Protein AF-F3GL14-F1 (afdb_monomer)

Secondary structure (DSSP, 8-state):
-EEEE-------TTS--EEEEEEEETTEEEEEEEEB----SSSEEEEEEEBTTT-PEEEEEESSTTPPPEEEEE-TTSBEEEEE--STT---EEETTTTEEEEEETTEEEEEEE-TT--EEEEEEEETTEEEEEEBPSSPPEE-HHHHHHHHHHT-

Sequence (156 aa):
VLETQTVLDHTGGSGLPTETVSRNQNGKMTHTTSIVWEEDQQREILLSFRLAPSGKRIVLFRSGDASPVFYAAVDSKNQVGLLFPQADGEQLKYDAASHVLSFVRGDTAYRILGDAKGAPTAMQVVVRGKTTELKLLAEPAQGSLNKVADALKAAQ

Nearest PDB structures (foldseek):
  3rzy-assembly1_A  TM=4.190E-01  e=3.430E+00  Homo sapiens
  6xuw-assembly1_A  TM=5.160E-01  e=6.699E+00  Homo sapiens
  7ban-assembly1_A  TM=2.663E-01  e=3.802E+00  Homo sapiens
  7fyd-assembly1_A  TM=1.897E-01  e=3.611E+00  Homo sapiens
  6xvy-assembly1_B  TM=1.857E-01  e=6.043E+00  Homo sapiens

Foldseek 3Di:
DDWDFDADFDQPLQRWTKGWGWGDDPNDIDIDIFTFDDDDPQKDWAKWFAWPPQRWIWTWIARDQLGAIKIFTAHPVRTGPDIPDPDPPWHWDADLVQLWIWGDDPQWIKIFGADNVQFTAWIWIAGNNDIDIIGTDPDGMDHGSVSVVVSRVRND

pLDDT: mean 89.11, std 11.13, range [52.44, 98.5]

Structure (mmCIF, N/CA/C/O backbone):
data_AF-F3GL14-F1
#
_entry.id   AF-F3GL14-F1
#
loop_
_atom_site.group_PDB
_atom_site.id
_atom_site.type_symbol
_atom_site.la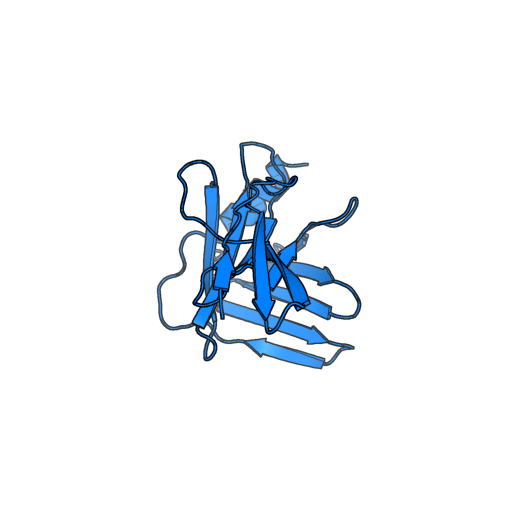bel_atom_id
_atom_site.label_alt_id
_atom_site.label_comp_id
_atom_site.label_asym_id
_atom_site.label_entity_id
_atom_site.label_seq_id
_atom_site.pdbx_PDB_ins_code
_atom_site.Cartn_x
_atom_site.Cartn_y
_atom_site.Cartn_z
_atom_site.occupancy
_atom_site.B_iso_or_equiv
_atom_site.auth_seq_id
_atom_site.auth_comp_id
_atom_site.auth_asym_id
_atom_site.auth_atom_id
_atom_site.pdbx_PDB_model_num
ATOM 1 N N . VAL A 1 1 ? -25.585 8.197 26.798 1.00 56.88 1 VAL A N 1
ATOM 2 C CA . VAL A 1 1 ? -24.396 7.468 26.298 1.00 56.88 1 VAL A CA 1
ATOM 3 C C . VAL A 1 1 ? -23.182 8.197 26.839 1.00 56.88 1 VAL A C 1
ATOM 5 O O . VAL A 1 1 ? -23.142 9.409 26.684 1.00 56.88 1 VAL A O 1
ATOM 8 N N . LEU A 1 2 ? -22.278 7.511 27.537 1.00 53.69 2 LEU A N 1
ATOM 9 C CA . LEU A 1 2 ? -21.006 8.086 27.979 1.00 53.69 2 LEU A CA 1
ATOM 10 C C . LEU A 1 2 ? -19.926 7.493 27.066 1.00 53.69 2 LEU A C 1
ATOM 12 O O . LEU A 1 2 ? -19.723 6.278 27.070 1.00 53.69 2 LEU A O 1
ATOM 16 N N . GLU A 1 3 ? -19.306 8.318 26.226 1.00 52.44 3 GLU A N 1
ATOM 17 C CA . GLU A 1 3 ? -18.162 7.902 25.410 1.00 52.44 3 GLU A CA 1
ATOM 18 C C . GLU A 1 3 ? -16.884 8.224 26.190 1.00 52.44 3 GLU A C 1
ATOM 20 O O . GLU A 1 3 ? -16.670 9.364 26.594 1.00 52.44 3 GLU A O 1
ATOM 25 N N . THR A 1 4 ? -16.057 7.215 26.453 1.00 56.03 4 THR A N 1
ATOM 26 C CA . THR A 1 4 ? -14.773 7.387 27.142 1.00 56.03 4 THR A CA 1
ATOM 27 C C . THR A 1 4 ? -13.676 6.924 26.199 1.00 56.03 4 THR A C 1
ATOM 29 O O . THR A 1 4 ? -13.431 5.730 26.061 1.00 56.03 4 THR A O 1
ATOM 32 N N . GLN A 1 5 ? -13.029 7.870 25.521 1.00 54.53 5 GLN A N 1
ATOM 33 C CA . GLN A 1 5 ? -11.883 7.575 24.667 1.00 54.53 5 GLN A CA 1
ATOM 34 C C . GLN A 1 5 ? -10.658 7.303 25.549 1.00 54.53 5 GLN A C 1
ATOM 36 O O . GLN A 1 5 ? -10.341 8.080 26.446 1.00 54.53 5 GLN A O 1
ATOM 41 N N . THR A 1 6 ? -9.972 6.188 25.316 1.00 57.72 6 THR A N 1
ATOM 42 C CA . THR A 1 6 ? -8.709 5.860 25.987 1.00 57.72 6 THR A CA 1
ATOM 43 C C . THR A 1 6 ? -7.701 5.492 24.914 1.00 57.72 6 THR A C 1
ATOM 45 O O . THR A 1 6 ? -7.702 4.367 24.439 1.00 57.72 6 THR A O 1
ATOM 48 N N . VAL A 1 7 ? -6.861 6.439 24.502 1.00 57.22 7 VAL A N 1
ATOM 49 C CA . VAL A 1 7 ? -5.808 6.175 23.513 1.00 57.22 7 VAL A CA 1
ATOM 50 C C . VAL A 1 7 ? -4.683 5.403 24.207 1.00 57.22 7 VAL A C 1
ATOM 52 O O . VAL A 1 7 ? -4.126 5.870 25.198 1.00 57.22 7 VAL A O 1
ATOM 55 N N . LEU A 1 8 ? -4.398 4.192 23.731 1.00 55.50 8 LEU A N 1
ATOM 56 C CA . LEU A 1 8 ? -3.280 3.363 24.180 1.00 55.50 8 LEU A CA 1
ATOM 57 C C . LEU A 1 8 ? -2.327 3.201 23.001 1.00 55.50 8 LEU A C 1
ATOM 59 O O . LEU A 1 8 ? -2.563 2.335 22.166 1.00 55.50 8 LEU A O 1
ATOM 63 N N . ASP A 1 9 ? -1.270 4.008 22.941 1.00 59.91 9 ASP A N 1
ATOM 64 C CA . ASP A 1 9 ? -0.285 3.919 21.864 1.00 59.91 9 ASP A CA 1
ATOM 65 C C . ASP A 1 9 ? 0.556 2.648 22.012 1.00 59.91 9 ASP A C 1
ATOM 67 O O . ASP A 1 9 ? 1.451 2.547 22.853 1.00 59.91 9 ASP A O 1
ATOM 71 N N . HIS A 1 10 ? 0.262 1.653 21.176 1.00 55.75 10 HIS A N 1
ATOM 72 C CA . HIS A 1 10 ? 1.172 0.543 20.922 1.00 55.75 10 HIS A CA 1
ATOM 73 C C . HIS A 1 10 ? 1.693 0.639 19.490 1.00 55.75 10 HIS A C 1
ATOM 75 O O . HIS A 1 10 ? 0.970 0.370 18.525 1.00 55.75 10 HIS A O 1
ATOM 81 N N . THR A 1 11 ? 2.955 1.033 19.355 1.00 61.81 11 THR A N 1
ATOM 82 C CA . THR A 1 11 ? 3.642 1.100 18.068 1.00 61.81 11 THR A CA 1
ATOM 83 C C . THR A 1 11 ? 4.216 -0.280 17.748 1.00 61.81 11 THR A C 1
ATOM 85 O O . THR A 1 11 ? 5.215 -0.697 18.330 1.00 61.81 11 THR A O 1
ATOM 88 N N . GLY A 1 12 ? 3.559 -1.028 16.857 1.00 64.69 12 GLY A N 1
ATOM 89 C CA . GLY A 1 12 ? 4.068 -2.318 16.372 1.00 64.69 12 GLY A CA 1
ATOM 90 C C . GLY A 1 12 ? 5.296 -2.161 15.460 1.00 64.69 12 GLY A C 1
ATOM 91 O O . GLY A 1 12 ? 5.745 -1.049 15.192 1.00 64.69 12 GLY A O 1
ATOM 92 N N . GLY A 1 13 ? 5.805 -3.265 14.897 1.00 74.06 13 GLY A N 1
ATOM 93 C CA . GLY A 1 13 ? 7.017 -3.266 14.051 1.00 74.06 13 GLY A CA 1
ATOM 94 C C . GLY A 1 13 ? 6.966 -2.384 12.791 1.00 74.06 13 GLY A C 1
ATOM 95 O O . GLY A 1 13 ? 8.003 -2.104 12.201 1.00 74.06 13 GLY A O 1
ATOM 96 N N . SER A 1 14 ? 5.779 -1.907 12.397 1.00 79.88 14 SER A N 1
ATOM 97 C CA . SER A 1 14 ? 5.608 -0.944 11.301 1.00 79.88 14 SER A CA 1
ATOM 98 C C . SER A 1 14 ? 5.833 0.509 11.704 1.00 79.88 14 SER A C 1
ATOM 100 O O . SER A 1 14 ? 5.865 1.365 10.832 1.00 79.88 14 SER A O 1
ATOM 102 N N . GLY A 1 15 ? 5.963 0.841 12.988 1.00 82.88 15 GLY A N 1
ATOM 103 C CA . GLY A 1 15 ? 6.044 2.240 13.410 1.00 82.88 15 GLY A CA 1
ATOM 104 C C . GLY A 1 15 ? 4.708 2.995 13.354 1.00 82.88 15 GLY A C 1
ATOM 105 O O . GLY A 1 15 ? 4.704 4.194 13.605 1.00 82.88 15 GLY A O 1
ATOM 106 N N . LEU A 1 16 ? 3.589 2.340 13.010 1.00 87.50 16 LEU A N 1
ATOM 107 C CA . LEU A 1 16 ? 2.261 2.960 13.022 1.00 87.50 16 LEU A CA 1
ATOM 108 C C . LEU A 1 16 ? 1.588 2.822 14.398 1.00 87.50 16 LEU A C 1
ATOM 110 O O . LEU A 1 16 ? 1.637 1.732 14.984 1.00 87.50 16 LEU A O 1
ATOM 114 N N . PRO A 1 17 ? 0.935 3.887 14.896 1.00 86.25 17 PRO A N 1
ATOM 115 C CA . PRO A 1 17 ? 0.197 3.844 16.149 1.00 86.25 17 PRO A CA 1
ATOM 116 C C . PRO A 1 17 ? -1.069 2.987 16.038 1.00 86.25 17 PRO A C 1
ATOM 118 O O . PRO A 1 17 ? -1.733 2.907 14.997 1.00 86.25 17 PRO A O 1
ATOM 121 N N . THR A 1 18 ? -1.404 2.345 17.153 1.00 85.19 18 THR A N 1
ATOM 122 C CA . THR A 1 18 ? -2.632 1.570 17.325 1.00 85.19 18 THR A CA 1
ATOM 123 C C . THR A 1 18 ? -3.535 2.302 18.307 1.00 85.19 18 THR A C 1
ATOM 125 O O . THR A 1 18 ? -3.144 2.506 19.445 1.00 85.19 18 THR A O 1
ATOM 128 N N . GLU A 1 19 ? -4.751 2.653 17.905 1.00 84.38 19 GLU A N 1
ATOM 129 C CA . GLU A 1 19 ? -5.748 3.285 18.769 1.00 84.38 19 GLU A CA 1
ATOM 130 C C . GLU A 1 19 ? -6.757 2.241 19.268 1.00 84.38 19 GLU A C 1
ATOM 132 O O . GLU A 1 19 ? -7.235 1.411 18.493 1.00 84.38 19 GLU A O 1
ATOM 137 N N . THR A 1 20 ? -7.127 2.283 20.555 1.00 83.31 20 THR A N 1
ATOM 138 C CA . THR A 1 20 ? -8.220 1.464 21.111 1.00 83.31 20 THR A CA 1
ATOM 139 C C . THR A 1 20 ? -9.330 2.346 21.670 1.00 83.31 20 THR A C 1
ATOM 141 O O . THR A 1 20 ? -9.212 2.923 22.740 1.00 83.31 20 THR A O 1
ATOM 144 N N . VAL A 1 21 ? -10.468 2.412 20.989 1.00 83.00 21 VAL A N 1
ATOM 145 C CA . VAL A 1 21 ? -11.625 3.188 21.443 1.00 83.00 21 VAL A CA 1
ATOM 146 C C . VAL A 1 21 ? -12.537 2.315 22.302 1.00 83.00 21 VAL A C 1
ATOM 148 O O . VAL A 1 21 ? -13.033 1.280 21.853 1.00 83.00 21 VAL A O 1
ATOM 151 N N . SER A 1 22 ? -12.789 2.755 23.534 1.00 79.56 22 SER A N 1
ATOM 152 C CA . SER A 1 22 ? -13.742 2.135 24.457 1.00 79.56 22 SER A CA 1
ATOM 153 C C . SER A 1 22 ? -15.070 2.896 24.419 1.00 79.56 22 SER A C 1
ATOM 155 O O . SER A 1 22 ? -15.119 4.112 24.572 1.00 79.56 22 SER A O 1
ATOM 157 N N . ARG A 1 23 ? -16.184 2.200 24.192 1.00 82.06 23 ARG A N 1
ATOM 158 C CA . ARG A 1 23 ? -17.518 2.812 24.149 1.00 82.06 23 ARG A CA 1
ATOM 159 C C . ARG A 1 23 ? -18.468 2.085 25.090 1.00 82.06 23 ARG A C 1
ATOM 161 O O . ARG A 1 23 ? -18.684 0.886 24.944 1.00 82.06 23 ARG A O 1
ATOM 168 N N . ASN A 1 24 ? -19.078 2.823 26.018 1.00 81.25 24 ASN A N 1
ATOM 169 C CA . ASN A 1 24 ? -20.112 2.299 26.904 1.00 81.25 24 ASN A CA 1
ATOM 170 C C . ASN A 1 24 ? -21.508 2.616 26.339 1.00 81.25 24 ASN A C 1
ATOM 172 O O . ASN A 1 24 ? -21.949 3.769 26.316 1.00 81.25 24 ASN A O 1
ATOM 176 N N . GLN A 1 25 ? -22.214 1.580 25.884 1.00 78.94 25 GLN A N 1
ATOM 177 C CA . GLN A 1 25 ? -23.607 1.661 25.451 1.00 78.94 25 GLN A CA 1
ATOM 178 C C . GLN A 1 25 ? -24.484 0.870 26.423 1.00 78.94 25 GLN A C 1
ATOM 180 O O . GLN A 1 25 ? -24.423 -0.356 26.475 1.00 78.94 25 GLN A O 1
ATOM 185 N N . ASN A 1 26 ? -25.319 1.578 27.190 1.00 81.31 26 ASN A N 1
ATOM 186 C CA . ASN A 1 26 ? -26.289 0.998 28.129 1.00 81.31 26 ASN A CA 1
ATOM 187 C C . ASN A 1 26 ? -25.673 0.022 29.154 1.00 81.31 26 ASN A C 1
ATOM 189 O O . ASN A 1 26 ? -26.261 -1.010 29.462 1.00 81.31 26 ASN A O 1
ATOM 193 N N . GLY A 1 27 ? -24.475 0.327 29.664 1.00 81.75 27 GLY A N 1
ATOM 194 C CA . GLY A 1 27 ? -23.765 -0.518 30.629 1.00 81.75 27 GLY A CA 1
ATOM 195 C C . GLY A 1 27 ? -22.917 -1.622 29.991 1.00 81.75 27 GLY A C 1
ATOM 196 O O . GLY A 1 27 ? -22.159 -2.282 30.699 1.00 81.75 27 GLY A O 1
ATOM 197 N N . LYS A 1 28 ? -22.983 -1.804 28.665 1.00 81.38 28 LYS A N 1
ATOM 198 C CA . LYS A 1 28 ? -22.098 -2.705 27.924 1.00 81.38 28 LYS A CA 1
ATOM 199 C C . LYS A 1 28 ? -20.911 -1.929 27.370 1.00 81.38 28 LYS A C 1
ATOM 201 O O . LYS A 1 28 ? -21.078 -1.009 26.570 1.00 81.38 28 LYS A O 1
ATOM 206 N N . MET A 1 29 ? -19.715 -2.341 27.771 1.00 84.62 29 MET A N 1
ATOM 207 C CA . MET A 1 29 ? -18.472 -1.805 27.234 1.00 84.62 29 MET A CA 1
ATOM 208 C C . MET A 1 29 ? -18.079 -2.550 25.950 1.00 84.62 29 MET A C 1
ATOM 210 O O . MET A 1 29 ? -18.066 -3.780 25.921 1.00 84.62 29 MET A O 1
ATOM 214 N N . THR A 1 30 ? -17.761 -1.815 24.887 1.00 84.50 30 THR A N 1
ATOM 215 C CA . THR A 1 30 ? -17.197 -2.344 23.637 1.00 84.50 30 THR A CA 1
ATOM 216 C C . THR A 1 30 ? -15.845 -1.703 23.361 1.00 84.50 30 THR A C 1
ATOM 218 O O . THR A 1 30 ? -15.746 -0.479 23.390 1.00 84.50 30 THR A O 1
ATOM 221 N N . HIS A 1 31 ? -14.833 -2.511 23.052 1.00 83.62 31 HIS A N 1
ATOM 222 C CA . HIS A 1 31 ? -13.512 -2.041 22.633 1.00 83.62 31 HIS A CA 1
ATOM 223 C C . HIS A 1 31 ? -13.368 -2.196 21.118 1.00 83.62 31 HIS A C 1
ATOM 225 O O . HIS A 1 31 ? -13.704 -3.247 20.573 1.00 83.62 31 HIS A O 1
ATOM 231 N N . THR A 1 32 ? -12.873 -1.165 20.440 1.00 83.94 32 THR A N 1
ATOM 232 C CA . THR A 1 32 ? -12.527 -1.208 19.014 1.00 83.94 32 THR A CA 1
ATOM 233 C C . THR A 1 32 ? -11.077 -0.793 18.851 1.00 83.94 32 THR A C 1
ATOM 235 O O . THR A 1 32 ? -10.735 0.337 19.176 1.00 83.94 32 THR A O 1
ATOM 238 N N . THR A 1 33 ? -10.242 -1.687 18.334 1.00 85.19 33 THR A N 1
ATOM 239 C CA . THR A 1 33 ? -8.826 -1.410 18.069 1.00 85.19 33 THR A CA 1
ATOM 240 C C . THR A 1 33 ? -8.616 -1.168 16.577 1.00 85.19 33 THR A C 1
ATOM 242 O O . THR A 1 33 ? -9.168 -1.894 15.751 1.00 85.19 33 THR A O 1
ATOM 245 N N . SER A 1 34 ? -7.867 -0.130 16.213 1.00 86.50 34 SER A N 1
ATOM 246 C CA . SER A 1 34 ? -7.580 0.259 14.826 1.00 86.50 34 SER A CA 1
ATOM 247 C C . SER A 1 34 ? -6.140 0.742 14.695 1.00 86.50 34 SER A C 1
ATOM 249 O O . SER A 1 34 ? -5.626 1.395 15.592 1.00 86.50 34 SER A O 1
ATOM 251 N N . ILE A 1 35 ? -5.493 0.452 13.567 1.00 90.19 35 ILE A N 1
ATOM 252 C CA . ILE A 1 35 ? -4.214 1.083 13.216 1.00 90.19 35 ILE A CA 1
ATOM 253 C C . ILE A 1 35 ? -4.541 2.398 12.515 1.00 90.19 35 ILE A C 1
ATOM 255 O O . ILE A 1 35 ? -5.403 2.419 11.630 1.00 90.19 35 ILE A O 1
ATOM 259 N N . VAL A 1 36 ? -3.868 3.481 12.892 1.00 90.81 36 VAL A N 1
ATOM 260 C CA . VAL A 1 36 ? -4.115 4.810 12.325 1.00 90.81 36 VAL A CA 1
ATOM 261 C C . VAL A 1 36 ? -2.877 5.340 11.612 1.00 90.81 36 VAL A C 1
ATOM 263 O O . VAL A 1 36 ? -1.739 5.041 11.969 1.00 90.81 36 VAL A O 1
ATOM 266 N N . TRP A 1 37 ? -3.110 6.084 10.536 1.00 91.44 37 TRP A N 1
ATOM 267 C CA . TRP A 1 37 ? -2.075 6.804 9.820 1.00 91.44 37 TRP A CA 1
ATOM 268 C C . TRP A 1 37 ? -1.989 8.223 10.359 1.00 91.44 37 TRP A C 1
ATOM 270 O O . TRP A 1 37 ? -2.869 9.046 10.106 1.00 91.44 37 TRP A O 1
ATOM 280 N N . GLU A 1 38 ? -0.890 8.531 11.024 1.00 86.44 38 GLU A N 1
ATOM 281 C CA . GLU A 1 38 ? -0.547 9.902 11.373 1.00 86.44 38 GLU A CA 1
ATOM 282 C C . GLU A 1 38 ? 0.549 10.396 10.433 1.00 86.44 38 GLU A C 1
ATOM 284 O O . GLU A 1 38 ? 1.442 9.643 10.042 1.00 86.44 38 GLU A O 1
ATOM 289 N N . GLU A 1 39 ? 0.470 11.653 10.012 1.00 79.69 39 GLU A N 1
ATOM 290 C CA . GLU A 1 39 ? 1.601 12.268 9.324 1.00 79.69 39 GLU A CA 1
ATOM 291 C C . GLU A 1 39 ? 2.659 12.584 10.381 1.00 79.69 39 GLU A C 1
ATOM 293 O O . GLU A 1 39 ? 2.421 13.398 11.272 1.00 79.69 39 GLU A O 1
ATOM 298 N N . ASP A 1 40 ? 3.822 11.947 10.289 1.00 79.75 40 ASP A N 1
ATOM 299 C CA . ASP A 1 40 ? 4.979 12.309 11.095 1.00 79.75 40 ASP A CA 1
ATOM 300 C C . ASP A 1 40 ? 6.238 12.406 10.236 1.00 79.75 40 ASP A C 1
ATOM 302 O O . ASP A 1 40 ? 6.261 12.032 9.065 1.00 79.75 40 ASP A O 1
ATOM 306 N N . GLN A 1 41 ? 7.289 12.973 10.822 1.00 73.31 41 GLN A N 1
ATOM 307 C CA . GLN A 1 41 ? 8.587 13.118 10.162 1.00 73.31 41 GLN A CA 1
ATOM 308 C C . GLN A 1 41 ? 9.476 11.879 10.331 1.00 73.31 41 GLN A C 1
ATOM 310 O O . GLN A 1 41 ? 10.605 11.874 9.849 1.00 73.31 41 GLN A O 1
ATOM 315 N N . GLN A 1 42 ? 9.004 10.854 11.043 1.00 79.62 42 GLN A N 1
ATOM 316 C CA . GLN A 1 42 ? 9.794 9.663 11.350 1.00 79.62 42 GLN A CA 1
ATOM 317 C C . GLN A 1 42 ? 9.706 8.634 10.223 1.00 79.62 42 GLN A C 1
ATOM 319 O O . GLN A 1 42 ? 10.674 7.921 9.961 1.00 79.62 42 GLN A O 1
ATOM 324 N N . ARG A 1 43 ? 8.559 8.562 9.536 1.00 89.75 43 ARG A N 1
ATOM 325 C CA . ARG A 1 43 ? 8.352 7.650 8.409 1.00 89.75 43 ARG A CA 1
ATOM 326 C C . ARG A 1 43 ? 8.774 8.281 7.093 1.00 89.75 43 ARG A C 1
ATOM 328 O O . ARG A 1 43 ? 8.304 9.347 6.698 1.00 89.75 43 ARG A O 1
ATOM 335 N N . GLU A 1 44 ? 9.590 7.556 6.339 1.00 93.44 44 GLU A N 1
ATOM 336 C CA . GLU A 1 44 ? 9.865 7.925 4.960 1.00 93.44 44 GLU A CA 1
ATOM 337 C C . GLU A 1 44 ? 8.781 7.366 4.040 1.00 93.44 44 GLU A C 1
ATOM 339 O O . GLU A 1 44 ? 8.647 6.151 3.875 1.00 93.44 44 GLU A O 1
ATOM 344 N N . ILE A 1 45 ? 8.054 8.260 3.370 1.00 95.31 45 ILE A N 1
ATOM 345 C CA . ILE A 1 45 ? 7.146 7.894 2.283 1.00 95.31 45 ILE A CA 1
ATOM 346 C C . ILE A 1 45 ? 7.966 7.624 1.011 1.00 95.31 45 ILE A C 1
ATOM 348 O O . ILE A 1 45 ? 8.666 8.494 0.474 1.00 95.31 45 ILE A O 1
ATOM 352 N N . LEU A 1 46 ? 7.867 6.393 0.514 1.00 97.00 46 LEU A N 1
ATOM 353 C CA . LEU A 1 46 ? 8.538 5.923 -0.699 1.00 97.00 46 LEU A CA 1
ATOM 354 C C . LEU A 1 46 ? 7.636 6.069 -1.927 1.00 97.00 46 LEU A C 1
ATOM 356 O O . LEU A 1 46 ? 8.106 6.452 -2.999 1.00 97.00 46 LEU A O 1
ATOM 360 N N . LEU A 1 47 ? 6.344 5.783 -1.753 1.00 98.12 47 LEU A N 1
ATOM 361 C CA . LEU A 1 47 ? 5.303 5.975 -2.755 1.00 98.12 47 LEU A CA 1
ATOM 362 C C . LEU A 1 47 ? 3.961 6.267 -2.071 1.00 98.12 47 LEU A C 1
ATOM 364 O O . LEU A 1 47 ? 3.607 5.592 -1.109 1.00 98.12 47 LEU A O 1
ATOM 368 N N . SER A 1 48 ? 3.187 7.223 -2.579 1.00 97.81 48 SER A N 1
ATOM 369 C CA . SER A 1 48 ? 1.820 7.492 -2.125 1.00 97.81 48 SER A CA 1
ATOM 370 C C . SER A 1 48 ? 0.929 7.943 -3.280 1.00 97.81 48 SER A C 1
ATOM 372 O O . SER A 1 48 ? 1.327 8.786 -4.082 1.00 97.81 48 SER A O 1
ATOM 374 N N . PHE A 1 49 ? -0.273 7.376 -3.382 1.00 97.56 49 PHE A N 1
ATOM 375 C CA . PHE A 1 49 ? -1.284 7.743 -4.382 1.00 97.56 49 PHE A CA 1
ATOM 376 C C . PHE A 1 49 ? -2.695 7.410 -3.885 1.00 97.56 49 PHE A C 1
ATOM 378 O O . PHE A 1 49 ? -2.864 6.665 -2.918 1.00 97.56 49 PHE A O 1
ATOM 385 N N . ARG A 1 50 ? -3.734 7.935 -4.545 1.00 97.50 50 ARG A N 1
ATOM 386 C CA . ARG A 1 50 ? -5.137 7.643 -4.204 1.00 97.50 50 ARG A CA 1
ATOM 387 C C . ARG A 1 50 ? -5.848 6.839 -5.283 1.00 97.50 50 ARG A C 1
ATOM 389 O O . ARG A 1 50 ? -5.588 7.014 -6.469 1.00 97.50 50 ARG A O 1
ATOM 396 N N . LEU A 1 51 ? -6.781 5.988 -4.863 1.00 96.25 51 LEU A N 1
ATOM 397 C CA . LEU A 1 51 ? -7.592 5.133 -5.730 1.00 96.25 51 LEU A CA 1
ATOM 398 C C . LEU A 1 51 ? -8.988 5.712 -5.972 1.00 96.25 51 LEU A C 1
ATOM 400 O O . LEU A 1 51 ? -9.689 6.096 -5.034 1.00 96.25 51 LEU A O 1
ATOM 404 N N . ALA A 1 52 ? -9.442 5.673 -7.219 1.00 92.62 52 ALA A N 1
ATOM 405 C CA . ALA A 1 52 ? -10.806 5.991 -7.617 1.00 92.62 52 ALA A CA 1
ATOM 406 C C . ALA A 1 52 ? -11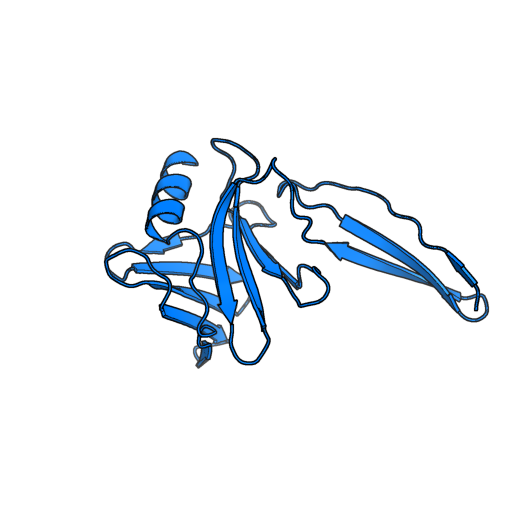.717 4.743 -7.549 1.00 92.62 52 ALA A C 1
ATOM 408 O O . ALA A 1 52 ? -11.259 3.634 -7.827 1.00 92.62 52 ALA A O 1
ATOM 409 N N . PRO A 1 53 ? -13.015 4.885 -7.216 1.00 90.25 53 PRO A N 1
ATOM 410 C CA . PRO A 1 53 ? -13.677 6.090 -6.704 1.00 90.25 53 PRO A CA 1
ATOM 411 C C . PRO A 1 53 ? -13.546 6.244 -5.179 1.00 90.25 53 PRO A C 1
ATOM 413 O O . PRO A 1 53 ? -13.987 7.240 -4.623 1.00 90.25 53 PRO A O 1
ATOM 416 N N . SER A 1 54 ? -12.974 5.253 -4.489 1.00 90.75 54 SER A N 1
ATOM 417 C CA . SER A 1 54 ? -13.012 5.172 -3.021 1.00 90.75 54 SER A CA 1
ATOM 418 C C . SER A 1 54 ? -12.276 6.297 -2.284 1.00 90.75 54 SER A C 1
ATOM 420 O O . SER A 1 54 ? -12.487 6.472 -1.088 1.00 90.75 54 SER A O 1
ATOM 422 N N . GLY A 1 55 ? -11.354 6.997 -2.951 1.00 93.38 55 GLY A N 1
ATOM 423 C CA . GLY A 1 55 ? -10.471 7.988 -2.339 1.00 93.38 55 GLY A CA 1
ATOM 424 C C . GLY A 1 55 ? -9.433 7.401 -1.377 1.00 93.38 55 GLY A C 1
ATOM 425 O O . GLY A 1 55 ? -8.653 8.167 -0.803 1.00 93.38 55 GLY A O 1
ATOM 426 N N . LYS A 1 56 ? -9.398 6.067 -1.204 1.00 95.69 56 LYS A N 1
ATOM 427 C CA . LYS A 1 56 ? -8.420 5.376 -0.356 1.00 95.69 56 LYS A CA 1
ATOM 428 C C . LYS A 1 56 ? -7.012 5.716 -0.819 1.00 95.69 56 LYS A C 1
ATOM 430 O O . LYS A 1 56 ? -6.712 5.641 -2.012 1.00 95.69 56 LYS A O 1
ATOM 435 N N . ARG A 1 57 ? -6.165 6.079 0.135 1.00 97.31 57 ARG A N 1
ATOM 436 C CA . ARG A 1 57 ? -4.758 6.378 -0.092 1.00 97.31 57 ARG A CA 1
ATOM 437 C C . ARG A 1 57 ? -3.941 5.112 0.119 1.00 97.31 57 ARG A C 1
ATOM 439 O O . ARG A 1 57 ? -4.076 4.451 1.141 1.00 97.31 57 ARG A O 1
ATOM 446 N N . ILE A 1 58 ? -3.101 4.785 -0.847 1.00 98.00 58 ILE A N 1
ATOM 447 C CA . ILE A 1 58 ? -2.105 3.728 -0.738 1.00 98.00 58 ILE A CA 1
ATOM 448 C C . ILE A 1 58 ? -0.778 4.385 -0.404 1.00 98.00 58 ILE A C 1
ATOM 450 O O . ILE A 1 58 ? -0.380 5.308 -1.110 1.00 98.00 58 ILE A O 1
ATOM 454 N N . VAL A 1 59 ? -0.110 3.915 0.648 1.00 97.69 59 VAL A N 1
ATOM 455 C CA . VAL A 1 59 ? 1.201 4.419 1.067 1.00 97.69 59 VAL A CA 1
ATOM 456 C C . VAL A 1 59 ? 2.182 3.264 1.207 1.00 97.69 59 VAL A C 1
ATOM 458 O O . VAL A 1 59 ? 1.890 2.276 1.879 1.00 97.69 59 VAL A O 1
ATOM 461 N N . LEU A 1 60 ? 3.343 3.392 0.571 1.00 97.94 60 LEU A N 1
ATOM 462 C CA . LEU A 1 60 ? 4.506 2.537 0.771 1.00 97.94 60 LEU A CA 1
ATOM 463 C C . LEU A 1 60 ? 5.534 3.351 1.546 1.00 97.94 60 LEU A C 1
ATOM 465 O O . LEU A 1 60 ? 5.896 4.450 1.116 1.00 97.94 60 LEU A O 1
ATOM 469 N N . PHE A 1 61 ? 5.991 2.832 2.676 1.00 96.12 61 PHE A N 1
ATOM 470 C CA . PHE A 1 61 ? 6.822 3.586 3.608 1.00 96.12 61 PHE A CA 1
ATOM 471 C C . PHE A 1 61 ? 7.800 2.688 4.363 1.00 96.12 61 PHE A C 1
ATOM 473 O O . PHE A 1 61 ? 7.668 1.466 4.351 1.00 96.12 61 PHE A O 1
ATOM 480 N N . ARG A 1 62 ? 8.772 3.302 5.034 1.00 93.50 62 ARG A N 1
ATOM 481 C CA . ARG A 1 62 ? 9.656 2.638 6.000 1.00 93.50 62 ARG A CA 1
ATOM 482 C C . ARG A 1 62 ? 9.827 3.514 7.238 1.00 93.50 62 ARG A C 1
ATOM 484 O O . ARG A 1 62 ? 9.767 4.738 7.136 1.00 93.50 62 ARG A O 1
ATOM 491 N N . SER A 1 63 ? 10.053 2.884 8.385 1.00 87.81 63 SER A N 1
ATOM 492 C CA . SER A 1 63 ? 10.141 3.557 9.696 1.00 87.81 63 SER A CA 1
ATOM 493 C C . SER A 1 63 ? 11.579 3.835 10.144 1.00 87.81 63 SER A C 1
ATOM 495 O O . SER A 1 63 ? 11.839 4.086 11.315 1.00 87.81 63 SER A O 1
ATOM 497 N N . GLY A 1 64 ? 12.515 3.775 9.199 1.00 83.56 64 GLY A N 1
ATOM 498 C CA . GLY A 1 64 ? 13.935 4.010 9.404 1.00 83.56 64 GLY A CA 1
ATOM 499 C C . GLY A 1 64 ? 14.754 3.452 8.245 1.00 83.56 64 GLY A C 1
ATOM 500 O O . GLY A 1 64 ? 14.264 2.651 7.438 1.00 83.56 64 GLY A O 1
ATOM 501 N N . ASP A 1 65 ? 16.016 3.860 8.171 1.00 76.06 65 ASP A N 1
ATOM 502 C CA . ASP A 1 65 ? 16.968 3.268 7.235 1.00 76.06 65 ASP A CA 1
ATOM 503 C C . ASP A 1 65 ? 17.149 1.772 7.546 1.00 76.06 65 ASP A C 1
ATOM 505 O O . ASP A 1 65 ? 17.171 1.369 8.707 1.00 76.06 65 ASP A O 1
ATOM 509 N N . ALA A 1 66 ? 17.193 0.940 6.501 1.00 79.62 66 ALA A N 1
ATOM 510 C CA . ALA A 1 66 ? 17.183 -0.531 6.568 1.00 79.62 66 ALA A CA 1
ATOM 511 C C . ALA A 1 66 ? 15.935 -1.187 7.208 1.00 79.62 66 ALA A C 1
ATOM 513 O O . ALA A 1 66 ? 15.890 -2.409 7.345 1.00 79.62 66 ALA A O 1
ATOM 514 N N . SER A 1 67 ? 14.891 -0.423 7.558 1.00 87.06 67 SER A N 1
ATOM 515 C CA . SER A 1 67 ? 13.610 -1.018 7.967 1.00 87.06 67 SER A CA 1
ATOM 516 C C . SER A 1 67 ? 12.900 -1.678 6.778 1.00 87.06 67 SER A C 1
ATOM 518 O O . SER A 1 67 ? 13.043 -1.199 5.645 1.00 87.06 67 SER A O 1
ATOM 520 N N . PRO A 1 68 ? 12.077 -2.720 7.014 1.00 91.56 68 PRO A N 1
ATOM 521 C CA . PRO A 1 68 ? 11.226 -3.282 5.976 1.00 91.56 68 PRO A CA 1
ATOM 522 C C . PRO A 1 68 ? 10.364 -2.205 5.319 1.00 91.56 68 PRO A C 1
ATOM 524 O O . PRO A 1 68 ? 9.929 -1.246 5.963 1.00 91.56 68 PRO A O 1
ATOM 527 N N . VAL A 1 69 ? 10.081 -2.388 4.032 1.00 95.62 69 VAL A N 1
ATOM 528 C CA . VAL A 1 69 ? 9.079 -1.569 3.355 1.00 95.62 69 VAL A CA 1
ATOM 529 C C . VAL A 1 69 ? 7.695 -2.097 3.709 1.00 95.62 69 VAL A C 1
ATOM 531 O O . VAL A 1 69 ? 7.394 -3.274 3.504 1.00 95.62 69 VAL A O 1
ATOM 534 N N . PHE A 1 70 ? 6.845 -1.205 4.198 1.00 95.88 70 PHE A N 1
ATOM 535 C CA . PHE A 1 70 ? 5.458 -1.473 4.537 1.00 95.88 70 PHE A CA 1
ATOM 536 C C . PHE A 1 70 ? 4.517 -0.876 3.496 1.00 95.88 70 PHE A C 1
ATOM 538 O O . PHE A 1 70 ? 4.772 0.183 2.932 1.00 95.88 70 PHE A O 1
ATOM 545 N N . TYR A 1 71 ? 3.398 -1.552 3.281 1.00 97.56 71 TYR A N 1
ATOM 546 C CA . TYR A 1 71 ? 2.226 -1.113 2.546 1.00 97.56 71 TYR A CA 1
ATOM 547 C C . TYR A 1 71 ? 1.107 -0.793 3.534 1.00 97.56 71 TYR A C 1
ATOM 549 O O . TYR A 1 71 ? 0.782 -1.624 4.381 1.00 97.56 71 TYR A O 1
ATOM 557 N N . ALA A 1 72 ? 0.467 0.362 3.372 1.00 97.31 72 ALA A N 1
ATOM 558 C CA . ALA A 1 72 ? -0.744 0.746 4.084 1.00 97.31 72 ALA A CA 1
ATOM 559 C C . ALA A 1 72 ? -1.839 1.200 3.106 1.00 97.31 72 ALA A C 1
ATOM 561 O O . ALA A 1 72 ? -1.619 2.084 2.275 1.00 97.31 72 ALA A O 1
ATOM 562 N N . ALA A 1 73 ? -3.044 0.640 3.237 1.00 97.44 73 ALA A N 1
ATOM 563 C CA . ALA A 1 73 ? -4.258 1.186 2.635 1.00 97.44 73 ALA A CA 1
ATOM 564 C C . ALA A 1 73 ? -5.015 2.016 3.679 1.00 97.44 73 ALA A C 1
ATOM 566 O O . ALA A 1 73 ? -5.624 1.471 4.602 1.00 97.44 73 ALA A O 1
ATOM 567 N N . VAL A 1 74 ? -4.978 3.332 3.507 1.00 97.31 74 VAL A N 1
ATOM 568 C CA . VAL A 1 74 ? -5.510 4.336 4.427 1.00 97.31 74 VAL A CA 1
ATOM 569 C C . VAL A 1 74 ? -6.839 4.869 3.896 1.00 97.31 74 VAL A C 1
ATOM 571 O O . VAL A 1 74 ? -6.952 5.241 2.723 1.00 97.31 74 VAL A O 1
ATOM 574 N N . ASP A 1 75 ? -7.871 4.893 4.732 1.00 95.12 75 ASP A N 1
ATOM 575 C CA . ASP A 1 75 ? -9.166 5.468 4.371 1.00 95.12 75 ASP A CA 1
ATOM 576 C C . ASP A 1 75 ? -9.258 6.982 4.648 1.00 95.12 75 ASP A C 1
ATOM 578 O O . ASP A 1 75 ? -8.286 7.638 5.017 1.00 95.12 75 ASP A O 1
ATOM 582 N N . SER A 1 76 ? -10.438 7.569 4.430 1.00 91.50 76 SER A N 1
ATOM 583 C CA . SER A 1 76 ? -10.671 9.005 4.624 1.00 91.50 76 SER A CA 1
ATOM 584 C C . SER A 1 76 ? -10.664 9.453 6.090 1.00 91.50 76 SER A C 1
ATOM 586 O O . SER A 1 76 ? -10.692 10.651 6.347 1.00 91.50 76 SER A O 1
ATOM 588 N N . LYS A 1 77 ? -10.682 8.517 7.044 1.00 91.19 77 LYS A N 1
ATOM 589 C CA . LYS A 1 77 ? -10.596 8.770 8.488 1.00 91.19 77 LYS A CA 1
ATOM 590 C C . LYS A 1 77 ? -9.194 8.484 9.025 1.00 91.19 77 LYS A C 1
ATOM 592 O O . LYS A 1 77 ? -9.028 8.364 10.233 1.00 91.19 77 LYS A O 1
ATOM 597 N N . ASN A 1 78 ? -8.211 8.342 8.135 1.00 92.50 78 ASN A N 1
ATOM 598 C CA . ASN A 1 78 ? -6.853 7.923 8.459 1.00 92.50 78 ASN A CA 1
ATOM 599 C C . ASN A 1 78 ? -6.764 6.535 9.109 1.00 92.50 78 ASN A C 1
ATOM 601 O O . ASN A 1 78 ? -5.752 6.212 9.721 1.00 92.50 78 ASN A O 1
ATOM 605 N N . GLN A 1 79 ? -7.770 5.673 8.950 1.00 93.56 79 GLN A N 1
ATOM 606 C CA . GLN A 1 79 ? -7.681 4.300 9.437 1.00 93.56 79 GLN A CA 1
ATOM 607 C C . GLN A 1 79 ? -6.976 3.422 8.406 1.00 93.56 79 GLN A C 1
ATOM 609 O O . GLN A 1 79 ? -7.273 3.463 7.207 1.00 93.56 79 GLN A O 1
ATOM 614 N N . VAL A 1 80 ? -6.039 2.605 8.880 1.00 94.94 80 VAL A N 1
ATOM 615 C CA . VAL A 1 80 ? -5.298 1.649 8.060 1.00 94.94 80 VAL A CA 1
ATOM 616 C C . VAL A 1 80 ? -6.094 0.352 7.996 1.00 94.94 80 VAL A C 1
ATOM 618 O O . VAL A 1 80 ? -6.077 -0.465 8.913 1.00 94.94 80 VAL A O 1
ATOM 621 N N . GLY A 1 81 ? -6.812 0.163 6.889 1.00 93.12 81 GLY A N 1
ATOM 622 C CA . GLY A 1 81 ? -7.637 -1.027 6.659 1.00 93.12 81 GLY A CA 1
ATOM 623 C C . GLY A 1 81 ? -6.842 -2.248 6.188 1.00 93.12 81 GLY A C 1
ATOM 624 O O . GLY A 1 81 ? -7.333 -3.371 6.266 1.00 93.12 81 GLY A O 1
ATOM 625 N N . LEU A 1 82 ? -5.624 -2.037 5.685 1.00 95.06 82 LEU A N 1
ATOM 626 C CA . LEU A 1 82 ? -4.697 -3.099 5.306 1.00 95.06 82 LEU A CA 1
ATOM 627 C C . LEU A 1 82 ? -3.266 -2.623 5.540 1.00 95.06 82 LEU A C 1
ATOM 629 O O . LEU A 1 82 ? -2.853 -1.643 4.928 1.00 95.06 82 LEU A O 1
ATOM 633 N N . LEU A 1 83 ? -2.532 -3.339 6.388 1.00 95.31 83 LEU A N 1
ATOM 634 C CA . LEU A 1 83 ? -1.096 -3.179 6.608 1.00 95.31 83 LEU A CA 1
ATOM 635 C C . LEU A 1 83 ? -0.382 -4.463 6.173 1.00 95.31 83 LEU A C 1
ATOM 637 O O . LEU A 1 83 ? -0.910 -5.555 6.394 1.00 95.31 83 LEU A O 1
ATOM 641 N N . PHE A 1 84 ? 0.786 -4.344 5.551 1.00 95.81 84 PHE A N 1
ATOM 642 C CA . PHE A 1 84 ? 1.621 -5.476 5.143 1.00 95.81 84 PHE A CA 1
ATOM 643 C C . PHE A 1 84 ? 3.098 -5.049 5.055 1.00 95.81 84 PHE A C 1
ATOM 645 O O . PHE A 1 84 ? 3.338 -3.942 4.585 1.00 95.81 84 PHE A O 1
ATOM 652 N N . PRO A 1 85 ? 4.088 -5.878 5.422 1.00 93.75 85 PRO A N 1
ATOM 653 C CA . PRO A 1 85 ? 3.945 -7.152 6.124 1.00 93.75 85 PRO A CA 1
ATOM 654 C C . PRO A 1 85 ? 3.478 -6.961 7.578 1.00 93.75 85 PRO A C 1
ATOM 656 O O . PRO A 1 85 ? 3.633 -5.889 8.163 1.00 93.75 85 PRO A O 1
ATOM 659 N N . GLN A 1 86 ? 2.870 -7.996 8.152 1.00 88.75 86 GLN A N 1
ATOM 660 C CA . GLN A 1 86 ? 2.484 -8.086 9.567 1.00 88.75 86 GLN A CA 1
ATOM 661 C C . GLN A 1 86 ? 2.974 -9.374 10.246 1.00 88.75 86 GLN A C 1
ATOM 663 O O . GLN A 1 86 ? 2.898 -9.461 11.470 1.00 88.75 86 GLN A O 1
ATOM 668 N N . ALA A 1 87 ? 3.459 -10.354 9.482 1.00 86.62 87 ALA A N 1
ATOM 669 C CA . ALA A 1 87 ? 4.015 -11.601 9.998 1.00 86.62 87 ALA A CA 1
ATOM 670 C C . ALA A 1 87 ? 5.391 -11.907 9.390 1.00 86.62 87 ALA A C 1
ATOM 672 O O . ALA A 1 87 ? 5.729 -11.441 8.301 1.00 86.62 87 ALA A O 1
ATOM 673 N N . ASP A 1 88 ? 6.174 -12.729 10.085 1.00 83.94 88 ASP A N 1
ATOM 674 C CA . ASP A 1 88 ? 7.479 -13.166 9.595 1.00 83.94 88 ASP A CA 1
ATOM 675 C C . ASP A 1 88 ? 7.353 -13.929 8.269 1.00 83.94 88 ASP A C 1
ATOM 677 O O . ASP A 1 88 ? 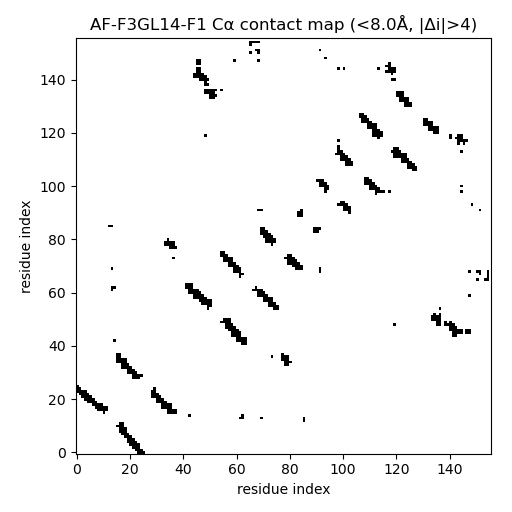6.438 -14.727 8.058 1.00 83.94 88 ASP A O 1
ATOM 681 N N . GLY A 1 89 ? 8.291 -13.673 7.356 1.00 84.94 89 GLY A N 1
ATOM 682 C CA . GLY A 1 89 ? 8.298 -14.257 6.012 1.00 84.94 89 GLY A CA 1
ATOM 683 C C . GLY A 1 89 ? 7.365 -13.569 5.006 1.00 84.94 89 GLY A C 1
ATOM 684 O O . GLY A 1 89 ? 7.460 -13.849 3.809 1.00 84.94 89 GLY A O 1
ATOM 685 N N . GLU A 1 90 ? 6.508 -12.639 5.438 1.00 91.81 90 GLU A N 1
ATOM 686 C CA . GLU A 1 90 ? 5.761 -11.775 4.525 1.00 91.81 90 GLU A CA 1
ATOM 687 C C . GLU A 1 90 ? 6.683 -10.716 3.909 1.00 91.81 90 GLU A C 1
ATOM 689 O O . GLU A 1 90 ? 7.398 -10.000 4.607 1.00 91.81 90 GLU A O 1
ATOM 694 N N . GLN A 1 91 ? 6.673 -10.607 2.578 1.00 91.50 91 GLN A N 1
ATOM 695 C CA . GLN A 1 91 ? 7.543 -9.685 1.851 1.00 91.50 91 GLN A CA 1
ATOM 696 C C . GLN A 1 91 ? 6.846 -9.107 0.623 1.00 91.50 91 GLN A C 1
ATOM 698 O O . GLN A 1 91 ? 6.113 -9.799 -0.091 1.00 91.50 91 GLN A O 1
ATOM 703 N N . LEU A 1 92 ? 7.109 -7.827 0.364 1.00 96.88 92 LEU A N 1
ATOM 704 C CA . LEU A 1 92 ? 6.779 -7.184 -0.901 1.00 96.88 92 LEU A CA 1
ATOM 705 C C . LEU A 1 92 ? 7.760 -7.664 -1.976 1.00 96.88 92 LEU A C 1
ATOM 707 O O . LEU A 1 92 ? 8.965 -7.736 -1.746 1.00 96.88 92 LEU A O 1
ATOM 711 N N . LYS A 1 93 ? 7.245 -7.963 -3.167 1.00 96.81 93 LYS A N 1
ATOM 712 C CA . LYS A 1 93 ? 8.040 -8.407 -4.316 1.00 96.81 93 LYS A CA 1
ATOM 713 C C . LYS A 1 93 ? 7.936 -7.388 -5.431 1.00 96.81 93 LYS A C 1
ATOM 715 O O . LYS A 1 93 ? 6.827 -7.055 -5.842 1.00 96.81 93 LYS A O 1
ATOM 720 N N . TYR A 1 94 ? 9.073 -6.929 -5.935 1.00 97.50 94 TYR A N 1
ATOM 721 C CA . TYR A 1 94 ? 9.131 -6.052 -7.098 1.00 97.50 94 TYR A CA 1
ATOM 722 C C . TYR A 1 94 ? 9.684 -6.805 -8.307 1.00 97.50 94 TYR A C 1
ATOM 724 O O . TYR A 1 94 ? 10.783 -7.354 -8.249 1.00 97.50 94 TYR A O 1
ATOM 732 N N . ASP A 1 95 ? 8.919 -6.818 -9.393 1.00 96.88 95 ASP A N 1
ATOM 733 C CA . ASP A 1 95 ? 9.357 -7.278 -10.705 1.00 96.88 95 ASP A CA 1
ATOM 734 C C . ASP A 1 95 ? 9.742 -6.064 -11.559 1.00 96.88 95 ASP A C 1
ATOM 736 O O . ASP A 1 95 ? 8.889 -5.291 -12.000 1.00 96.88 95 ASP A O 1
ATOM 740 N N . ALA A 1 96 ? 11.044 -5.903 -11.790 1.00 93.75 96 ALA A N 1
ATOM 741 C CA . ALA A 1 96 ? 11.586 -4.789 -12.557 1.00 93.75 96 ALA A CA 1
ATOM 742 C C . ALA A 1 96 ? 11.297 -4.888 -14.063 1.00 93.75 96 ALA A C 1
ATOM 744 O O . ALA A 1 96 ? 11.288 -3.858 -14.728 1.00 93.75 96 ALA A O 1
ATOM 745 N N . ALA A 1 97 ? 11.063 -6.090 -14.604 1.00 94.62 97 ALA A N 1
ATOM 746 C CA . ALA A 1 97 ? 10.791 -6.265 -16.030 1.00 94.62 97 ALA A CA 1
ATOM 747 C C . ALA A 1 97 ? 9.371 -5.815 -16.395 1.00 94.62 97 ALA A C 1
ATOM 749 O O . ALA A 1 97 ? 9.147 -5.284 -17.481 1.00 94.62 97 ALA A O 1
ATOM 750 N N . SER A 1 98 ? 8.417 -6.019 -15.482 1.00 95.69 98 SER A N 1
ATOM 751 C CA . SER A 1 98 ? 7.019 -5.612 -15.657 1.00 95.69 98 SER A CA 1
ATOM 752 C C . SER A 1 98 ? 6.640 -4.332 -14.902 1.00 95.69 98 SER A C 1
ATOM 754 O O . SER A 1 98 ? 5.516 -3.857 -15.049 1.00 95.69 98 SER A O 1
ATOM 756 N N . HIS A 1 99 ? 7.560 -3.760 -14.116 1.00 97.06 99 HIS A N 1
ATOM 757 C CA . HIS A 1 99 ? 7.314 -2.627 -13.215 1.00 97.06 99 HIS A CA 1
ATOM 758 C C . HIS A 1 99 ? 6.150 -2.879 -12.243 1.00 97.06 99 HIS A C 1
ATOM 760 O O . HIS A 1 99 ? 5.323 -1.999 -11.994 1.00 97.06 99 HIS A O 1
ATOM 766 N N . VAL A 1 100 ? 6.075 -4.092 -11.686 1.00 98.25 100 VAL A N 1
ATOM 767 C CA . VAL A 1 100 ? 4.993 -4.503 -10.781 1.00 98.25 100 VAL A CA 1
ATOM 768 C C . VAL A 1 100 ? 5.520 -4.748 -9.375 1.00 98.25 100 VAL A C 1
ATOM 770 O O . VAL A 1 100 ? 6.355 -5.621 -9.152 1.00 98.25 100 VAL A O 1
ATOM 773 N N . LEU A 1 101 ? 4.964 -4.035 -8.395 1.00 98.50 101 LEU A N 1
ATOM 774 C CA . LEU A 1 101 ? 5.100 -4.378 -6.978 1.00 98.50 101 LEU A CA 1
ATOM 775 C C . LEU A 1 101 ? 3.917 -5.242 -6.551 1.00 98.50 101 LEU A C 1
ATOM 777 O O . LEU A 1 101 ? 2.775 -4.903 -6.850 1.00 98.50 101 LEU A O 1
ATOM 781 N N . SER A 1 102 ? 4.154 -6.335 -5.832 1.00 98.12 102 SER A N 1
ATOM 782 C CA . SER A 1 102 ? 3.086 -7.242 -5.423 1.00 98.12 102 SER A CA 1
ATOM 783 C C . SER A 1 102 ? 3.306 -7.910 -4.073 1.00 98.12 102 SER A C 1
ATOM 785 O O . SER A 1 102 ? 4.434 -8.084 -3.615 1.00 98.12 102 SER A O 1
ATOM 787 N N . PHE A 1 103 ? 2.199 -8.312 -3.453 1.00 97.81 103 PHE A N 1
ATOM 788 C CA . PHE A 1 103 ? 2.177 -9.211 -2.304 1.00 97.81 103 PHE A CA 1
ATOM 789 C C . PHE A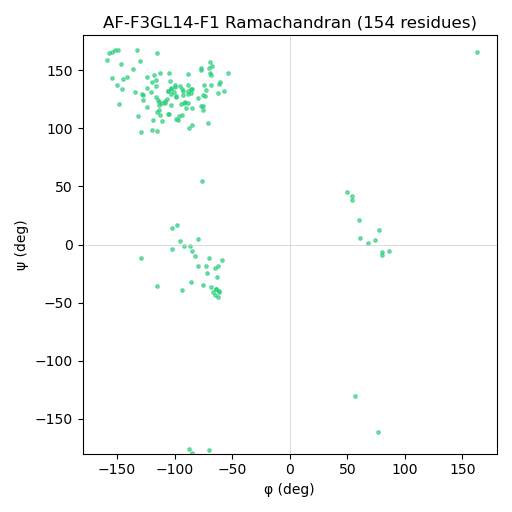 1 103 ? 0.875 -10.011 -2.263 1.00 97.81 103 PHE A C 1
ATOM 791 O O . PHE A 1 103 ? -0.082 -9.709 -2.981 1.00 97.81 103 PHE A O 1
ATOM 798 N N . VAL A 1 104 ? 0.844 -11.041 -1.419 1.00 95.75 104 VAL A N 1
ATOM 799 C CA . VAL A 1 104 ? -0.313 -11.921 -1.238 1.00 95.75 104 VAL A CA 1
ATOM 800 C C . VAL A 1 104 ? -0.713 -11.925 0.230 1.00 95.75 104 VAL A C 1
ATOM 802 O O . VAL A 1 104 ? 0.142 -12.058 1.099 1.00 95.75 104 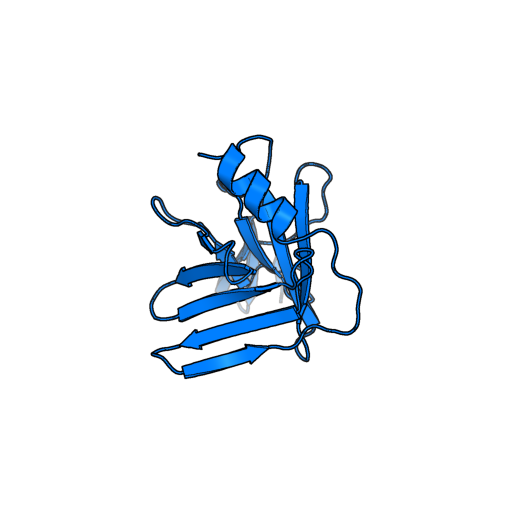VAL A O 1
ATOM 805 N N . ARG A 1 105 ? 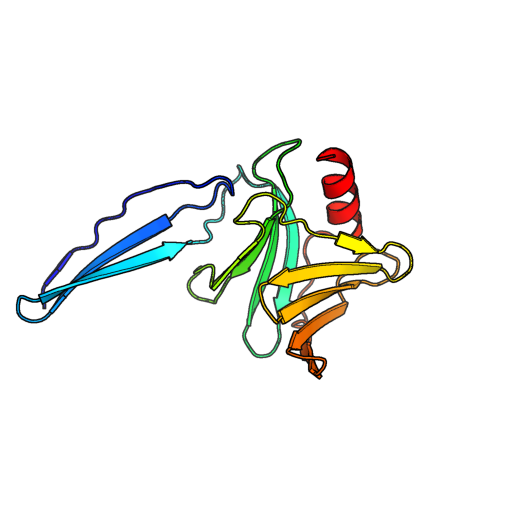-2.016 -11.804 0.498 1.00 93.50 105 ARG A N 1
ATOM 806 C CA . ARG A 1 105 ? -2.616 -11.987 1.822 1.00 93.50 105 ARG A CA 1
ATOM 807 C C . ARG A 1 105 ? -3.821 -12.914 1.691 1.00 93.50 105 ARG A C 1
ATOM 809 O O . ARG A 1 105 ? -4.836 -12.547 1.095 1.00 93.50 105 ARG A O 1
ATOM 816 N N . GLY A 1 106 ? -3.698 -14.129 2.227 1.00 92.00 106 GLY A N 1
ATOM 817 C CA . GLY A 1 106 ? -4.684 -15.194 2.014 1.00 92.00 106 GLY A CA 1
ATOM 818 C C . GLY A 1 106 ? -4.892 -15.482 0.521 1.00 92.00 106 GLY A C 1
ATOM 819 O O . GLY A 1 106 ? -3.929 -15.609 -0.228 1.00 92.00 106 GLY A O 1
ATOM 820 N N . ASP A 1 107 ? -6.150 -15.514 0.077 1.00 93.88 107 ASP A N 1
ATOM 821 C CA . ASP A 1 107 ? -6.537 -15.768 -1.324 1.00 93.88 107 ASP A CA 1
ATOM 822 C C . ASP A 1 107 ? -6.407 -14.535 -2.250 1.00 93.88 107 ASP A C 1
ATOM 824 O O . ASP A 1 107 ? -6.845 -14.577 -3.408 1.00 93.88 107 ASP A O 1
ATOM 828 N N . THR A 1 108 ? -5.882 -13.413 -1.740 1.00 96.50 108 THR A N 1
ATOM 829 C CA . THR A 1 108 ? -5.852 -12.129 -2.454 1.00 96.50 108 THR A CA 1
ATOM 830 C C . THR A 1 108 ? -4.426 -11.700 -2.770 1.00 96.50 108 THR A C 1
ATOM 832 O O . THR A 1 108 ? -3.609 -11.540 -1.866 1.00 96.50 108 THR A O 1
ATOM 835 N N . ALA A 1 109 ? -4.138 -11.453 -4.047 1.00 97.50 109 ALA A N 1
ATOM 836 C CA . ALA A 1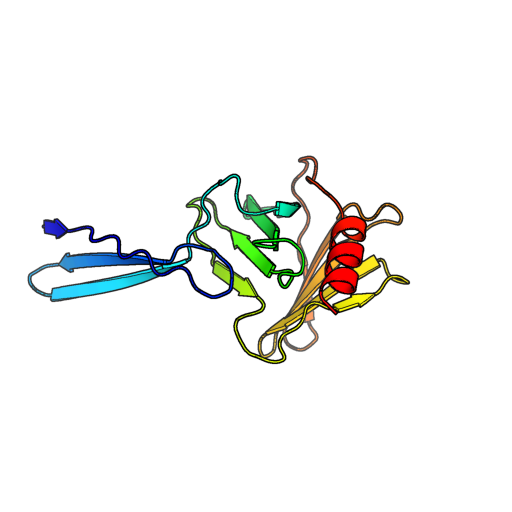 109 ? -2.910 -10.797 -4.477 1.00 97.50 109 ALA A CA 1
ATOM 837 C C . ALA A 1 109 ? -3.174 -9.321 -4.784 1.00 97.50 109 ALA A C 1
ATOM 839 O O . ALA A 1 109 ? -4.088 -8.982 -5.537 1.00 97.50 109 ALA A O 1
ATOM 840 N N . TYR A 1 110 ? -2.339 -8.452 -4.235 1.00 98.19 110 TYR A N 1
ATOM 841 C CA . TYR A 1 110 ? -2.355 -7.017 -4.482 1.00 98.19 110 TYR A CA 1
ATOM 842 C C . TYR A 1 110 ? -1.177 -6.677 -5.385 1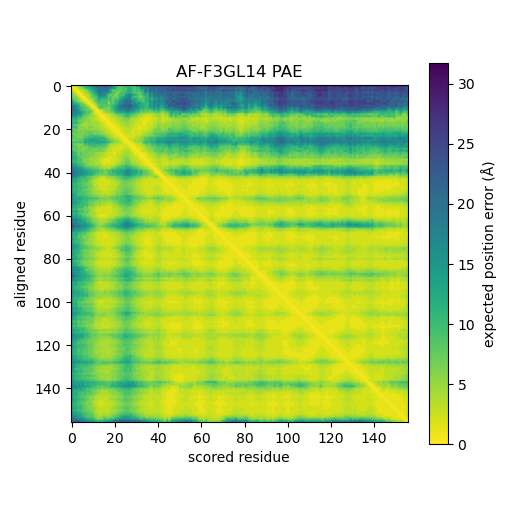.00 98.19 110 TYR A C 1
ATOM 844 O O . TYR A 1 110 ? -0.064 -7.142 -5.141 1.00 98.19 110 TYR A O 1
ATOM 852 N N . ARG A 1 111 ? -1.416 -5.902 -6.444 1.00 98.50 111 ARG A N 1
ATOM 853 C CA . ARG A 1 111 ? -0.390 -5.510 -7.417 1.00 98.50 111 ARG A CA 1
ATOM 854 C C . ARG A 1 111 ? -0.491 -4.024 -7.710 1.00 98.50 111 ARG A C 1
ATOM 856 O O . ARG A 1 111 ? -1.577 -3.540 -8.006 1.00 98.50 111 ARG A O 1
ATOM 863 N N . ILE A 1 112 ? 0.623 -3.314 -7.660 1.00 98.50 112 ILE A N 1
ATOM 864 C CA . ILE A 1 112 ? 0.734 -1.919 -8.084 1.00 98.50 112 ILE A CA 1
ATOM 865 C C . ILE A 1 112 ? 1.541 -1.921 -9.371 1.00 98.50 112 ILE A C 1
ATOM 867 O O . ILE A 1 112 ? 2.659 -2.435 -9.394 1.00 98.50 112 ILE A O 1
ATOM 871 N N . LEU A 1 113 ? 0.948 -1.385 -10.430 1.00 98.12 113 LEU A N 1
ATOM 872 C CA . LEU A 1 113 ? 1.552 -1.307 -11.749 1.00 98.12 113 LEU A CA 1
ATOM 873 C C . LEU A 1 113 ? 2.203 0.062 -11.893 1.00 98.12 113 LEU A C 1
ATOM 875 O O . LEU A 1 113 ? 1.603 1.070 -11.514 1.00 98.12 113 LEU A O 1
ATOM 879 N N . GLY A 1 114 ? 3.414 0.091 -12.437 1.00 97.00 114 GLY A N 1
ATOM 880 C CA . GLY A 1 114 ? 4.131 1.312 -12.772 1.00 97.00 114 GLY A CA 1
ATOM 881 C C . GLY A 1 114 ? 4.366 1.481 -14.263 1.00 97.00 114 GLY A C 1
ATOM 882 O O . GLY A 1 114 ? 4.245 0.541 -15.045 1.00 97.00 114 GLY A O 1
ATOM 883 N N . ASP A 1 115 ? 4.733 2.697 -14.647 1.00 95.88 115 ASP A N 1
ATOM 884 C CA . ASP A 1 115 ? 5.387 2.963 -15.923 1.00 95.88 115 ASP A CA 1
ATOM 885 C C . ASP A 1 115 ? 6.914 2.752 -15.830 1.00 95.88 115 ASP A C 1
ATOM 887 O O . ASP A 1 115 ? 7.464 2.438 -14.772 1.00 95.88 115 ASP A O 1
ATOM 891 N N . ALA A 1 116 ? 7.623 2.979 -16.939 1.00 92.75 116 ALA A N 1
ATOM 892 C CA . ALA A 1 116 ? 9.081 2.843 -17.007 1.00 92.75 116 ALA A CA 1
ATOM 893 C C . ALA A 1 116 ? 9.852 3.809 -16.082 1.00 92.75 116 ALA A C 1
ATOM 895 O O . ALA A 1 116 ? 11.025 3.585 -15.782 1.00 92.75 116 ALA A O 1
ATOM 896 N N . LYS A 1 117 ? 9.217 4.893 -15.621 1.00 92.56 117 LYS A N 1
ATOM 897 C CA . LYS A 1 117 ? 9.786 5.843 -14.652 1.00 92.56 117 LYS A CA 1
ATOM 898 C C . LYS A 1 117 ? 9.436 5.463 -13.208 1.00 92.56 117 LYS A C 1
ATOM 900 O O . LYS A 1 117 ? 9.879 6.133 -12.275 1.00 92.56 117 LYS A O 1
ATOM 905 N N . GLY A 1 118 ? 8.670 4.389 -13.017 1.00 93.38 118 GLY A N 1
ATOM 906 C CA . GLY A 1 118 ? 8.173 3.928 -11.731 1.00 93.38 118 GLY A CA 1
ATOM 907 C C . GLY A 1 118 ? 6.980 4.734 -11.213 1.00 93.38 118 GLY A C 1
ATOM 908 O O . GLY A 1 118 ? 6.644 4.599 -10.037 1.00 93.38 118 GLY A O 1
ATOM 909 N N . ALA A 1 119 ? 6.344 5.580 -12.028 1.00 96.25 119 ALA A N 1
ATOM 910 C CA . ALA A 1 119 ? 5.115 6.255 -11.622 1.00 96.25 119 ALA A CA 1
ATOM 911 C C . ALA A 1 119 ? 3.965 5.236 -11.601 1.00 96.25 119 ALA A C 1
ATOM 913 O O . ALA A 1 119 ? 3.832 4.471 -12.558 1.00 96.25 119 ALA A O 1
ATOM 914 N N . PRO A 1 120 ? 3.139 5.182 -10.540 1.00 97.12 120 PRO A N 1
ATOM 915 C CA . PRO A 1 120 ? 2.045 4.223 -10.473 1.00 97.12 120 PRO A CA 1
ATOM 916 C C . PRO A 1 120 ? 0.972 4.570 -11.513 1.00 97.12 120 PRO A C 1
ATOM 918 O O . PRO A 1 120 ? 0.600 5.731 -11.676 1.00 97.12 120 PRO A O 1
ATOM 921 N N . THR A 1 121 ? 0.456 3.560 -12.207 1.00 96.31 121 THR A N 1
ATOM 922 C CA . THR A 1 121 ? -0.536 3.719 -13.285 1.00 96.31 121 THR A CA 1
ATOM 923 C C . THR A 1 121 ? -1.879 3.089 -12.934 1.00 96.31 121 THR A C 1
ATOM 925 O O . THR A 1 121 ? -2.930 3.634 -13.269 1.00 96.31 121 THR A O 1
ATOM 928 N N . ALA A 1 122 ? -1.860 1.965 -12.219 1.00 96.62 122 ALA A N 1
ATOM 929 C CA . ALA A 1 122 ? -3.045 1.255 -11.756 1.00 96.62 122 ALA A CA 1
ATOM 930 C C . ALA A 1 122 ? -2.717 0.390 -10.536 1.00 96.62 122 ALA A C 1
ATOM 932 O O . ALA A 1 122 ? -1.559 0.069 -10.256 1.00 96.62 122 ALA A O 1
ATOM 933 N N . MET A 1 123 ? -3.759 -0.049 -9.837 1.00 97.69 123 MET A N 1
ATOM 934 C CA . MET A 1 123 ? -3.660 -1.122 -8.857 1.00 97.69 123 MET A CA 1
ATOM 935 C C . MET A 1 123 ? -4.572 -2.272 -9.268 1.00 97.69 123 MET A C 1
ATOM 937 O O . MET A 1 123 ? -5.691 -2.056 -9.710 1.00 97.69 123 MET A O 1
ATOM 941 N N . GLN A 1 124 ? -4.121 -3.506 -9.101 1.00 97.94 124 GLN A N 1
ATOM 942 C CA . GLN A 1 124 ? -4.924 -4.697 -9.325 1.00 97.94 124 GLN A CA 1
ATOM 943 C C . GLN A 1 124 ? -5.093 -5.465 -8.019 1.00 97.94 124 GLN A C 1
ATOM 945 O O . GLN A 1 124 ? -4.140 -5.668 -7.264 1.00 97.94 124 GLN A O 1
ATOM 950 N N . VAL A 1 125 ? -6.317 -5.919 -7.775 1.00 97.31 125 VAL A N 1
ATOM 951 C CA . VAL A 1 125 ? -6.657 -6.840 -6.693 1.00 97.31 125 VAL A CA 1
ATOM 952 C C . VAL A 1 125 ? -7.145 -8.128 -7.333 1.00 97.31 125 VAL A C 1
ATOM 954 O O . VAL A 1 125 ? -8.172 -8.147 -8.010 1.00 97.31 125 VAL A O 1
ATOM 957 N N . VAL A 1 126 ? -6.382 -9.202 -7.154 1.00 97.81 126 VAL A N 1
ATOM 958 C CA . VAL A 1 126 ? -6.674 -10.513 -7.731 1.00 97.81 126 VAL A CA 1
ATOM 959 C C . VAL A 1 126 ? -7.189 -11.425 -6.632 1.00 97.81 126 VAL A C 1
ATOM 961 O O . VAL A 1 126 ? -6.432 -11.799 -5.742 1.00 97.81 126 VAL A O 1
ATOM 964 N N . VAL A 1 127 ? -8.461 -11.807 -6.708 1.00 97.00 127 VAL A N 1
ATOM 965 C CA . VAL A 1 127 ? -9.093 -12.731 -5.756 1.00 97.00 127 VAL A CA 1
ATOM 966 C C . VAL A 1 127 ? -9.436 -14.011 -6.497 1.00 97.00 127 VAL A C 1
ATOM 968 O O . VAL A 1 127 ? -10.248 -13.990 -7.423 1.00 97.00 127 VAL A O 1
ATOM 971 N N . ARG A 1 128 ? -8.812 -15.132 -6.113 1.00 92.62 128 ARG A N 1
ATOM 972 C CA . ARG A 1 128 ? -9.063 -16.455 -6.730 1.00 92.62 128 ARG A CA 1
ATOM 973 C C . ARG A 1 128 ? -9.006 -16.425 -8.268 1.00 92.62 128 ARG A C 1
ATOM 975 O O . ARG A 1 128 ? -9.895 -16.927 -8.951 1.00 92.62 128 ARG A O 1
ATOM 982 N N . GLY A 1 129 ? -7.982 -15.764 -8.810 1.00 90.44 129 GLY A N 1
ATOM 983 C CA . GLY A 1 129 ? -7.750 -15.629 -10.254 1.00 90.44 129 GLY A CA 1
ATOM 984 C C . GLY A 1 129 ? -8.584 -14.556 -10.965 1.00 90.44 129 GLY A C 1
ATOM 985 O O . GLY A 1 129 ? -8.324 -14.277 -12.132 1.00 90.44 129 GLY A O 1
ATOM 986 N N . LYS A 1 130 ? -9.546 -13.913 -10.290 1.00 96.62 130 LYS A N 1
ATOM 987 C CA . LYS A 1 130 ? -10.305 -12.789 -10.854 1.00 96.62 130 LYS A CA 1
ATOM 988 C C . LYS A 1 130 ? -9.605 -11.472 -10.547 1.00 96.62 130 LYS A C 1
ATOM 990 O O . LYS A 1 130 ? -9.491 -11.095 -9.383 1.00 96.62 130 LYS A O 1
ATOM 995 N N . THR A 1 131 ? -9.173 -10.772 -11.589 1.00 97.81 131 THR A N 1
ATOM 996 C CA . THR A 1 131 ? -8.509 -9.470 -11.477 1.00 97.81 131 THR A CA 1
ATOM 997 C C . THR A 1 131 ? -9.532 -8.341 -11.479 1.00 97.81 131 THR A C 1
ATOM 999 O O . THR A 1 131 ? -10.278 -8.179 -12.441 1.00 97.81 131 THR A O 1
ATOM 1002 N N . THR A 1 132 ? -9.529 -7.536 -10.419 1.00 97.25 132 THR A N 1
ATOM 1003 C CA . THR A 1 132 ? -10.195 -6.232 -10.377 1.00 97.25 132 THR A CA 1
ATOM 1004 C C . THR A 1 132 ? -9.144 -5.148 -10.533 1.00 97.25 132 THR A C 1
ATOM 1006 O O . THR A 1 132 ? -8.237 -5.052 -9.707 1.00 97.25 132 THR A O 1
ATOM 1009 N N . GLU A 1 133 ? -9.260 -4.331 -11.572 1.00 97.06 133 GLU A N 1
ATOM 1010 C CA . GLU A 1 133 ? -8.412 -3.155 -11.742 1.00 97.06 133 GLU A CA 1
ATOM 1011 C C . GLU A 1 133 ? -9.034 -1.938 -11.046 1.00 97.06 133 GLU A C 1
ATOM 1013 O O . GLU A 1 133 ? -10.221 -1.646 -11.193 1.00 97.06 133 GLU A O 1
ATOM 1018 N N . LEU A 1 134 ? -8.215 -1.231 -10.276 1.00 96.31 134 LEU A N 1
ATOM 1019 C CA . LEU A 1 134 ? -8.531 -0.015 -9.546 1.00 96.31 134 LEU A CA 1
ATOM 1020 C C . LEU A 1 134 ? -7.719 1.126 -10.156 1.00 96.31 134 LEU A C 1
ATOM 1022 O O . LEU A 1 134 ? -6.485 1.099 -10.174 1.00 96.31 134 LEU A O 1
ATOM 1026 N N . LYS A 1 135 ? -8.428 2.138 -10.653 1.00 95.69 135 LYS A N 1
ATOM 1027 C CA . LYS A 1 135 ? -7.811 3.326 -11.244 1.00 95.69 135 LYS A CA 1
ATOM 1028 C C . LYS A 1 135 ? -7.286 4.252 -10.155 1.00 95.69 135 LYS A C 1
ATOM 1030 O O . LYS A 1 135 ? -7.840 4.306 -9.057 1.00 95.69 135 LYS A O 1
ATOM 1035 N N . LEU A 1 136 ? -6.255 5.018 -10.481 1.00 95.88 136 LEU A N 1
ATOM 1036 C CA . LEU A 1 136 ? -5.803 6.119 -9.638 1.00 95.88 136 LEU A CA 1
ATOM 1037 C C . LEU A 1 136 ? -6.731 7.329 -9.805 1.00 95.88 136 LEU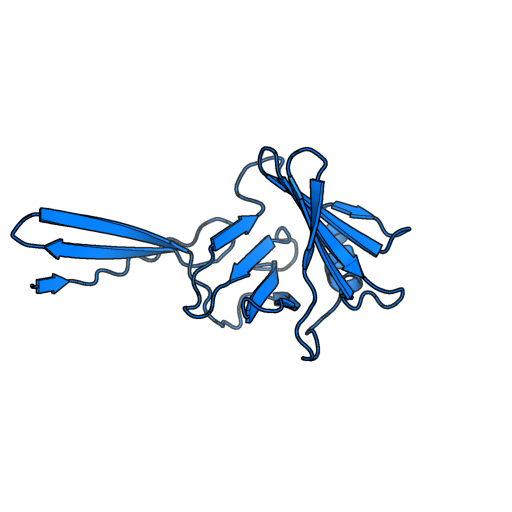 A C 1
ATOM 1039 O O . LEU A 1 136 ? -7.330 7.526 -10.864 1.00 95.88 136 LEU A O 1
ATOM 1043 N N . LEU A 1 137 ? -6.858 8.138 -8.754 1.00 94.75 137 LEU A N 1
ATOM 1044 C CA . LEU A 1 137 ? -7.397 9.490 -8.885 1.00 94.75 137 LEU A CA 1
ATOM 1045 C C . LEU A 1 137 ? -6.421 10.360 -9.686 1.00 94.75 137 LEU A C 1
ATOM 1047 O O . LEU A 1 137 ? -5.217 10.110 -9.690 1.00 94.75 137 LEU A O 1
ATOM 1051 N N . ALA A 1 138 ? -6.949 11.390 -10.349 1.00 88.69 138 ALA A N 1
ATOM 1052 C CA . ALA A 1 138 ? -6.179 12.349 -11.143 1.00 88.69 138 ALA A CA 1
ATOM 1053 C C . ALA A 1 138 ? -5.433 13.360 -10.249 1.00 88.69 138 ALA A C 1
ATOM 1055 O O . ALA A 1 138 ? -5.594 14.570 -10.374 1.00 88.69 138 ALA A O 1
ATOM 1056 N N . GLU A 1 139 ? -4.637 12.842 -9.321 1.00 88.69 139 GLU A N 1
ATOM 1057 C CA . GLU A 1 139 ? -3.755 13.589 -8.433 1.00 88.69 139 GLU A CA 1
ATOM 1058 C C . GLU A 1 139 ? -2.330 13.056 -8.617 1.00 88.69 139 GLU A C 1
ATOM 1060 O O . GLU A 1 139 ? -2.150 11.855 -8.852 1.00 88.69 139 GLU A O 1
ATOM 1065 N N . PRO A 1 140 ? -1.302 13.915 -8.537 1.00 84.38 140 PRO A N 1
ATOM 1066 C CA . PRO A 1 140 ? 0.071 13.459 -8.662 1.00 84.38 140 PRO A CA 1
ATOM 1067 C C . PRO A 1 140 ? 0.411 12.490 -7.526 1.00 84.38 140 PRO A C 1
ATOM 1069 O O . PRO A 1 140 ? 0.187 12.781 -6.350 1.00 84.38 140 PRO A O 1
ATOM 1072 N N . ALA A 1 141 ? 0.984 11.342 -7.883 1.00 93.25 141 ALA A N 1
ATOM 1073 C CA . ALA A 1 141 ? 1.583 10.454 -6.902 1.00 93.25 141 ALA A CA 1
ATOM 1074 C C . ALA A 1 141 ? 2.837 11.106 -6.298 1.00 93.25 141 ALA A C 1
ATOM 1076 O O . ALA A 1 141 ? 3.590 11.800 -6.983 1.00 93.25 141 ALA A O 1
ATOM 1077 N N . GLN A 1 142 ? 3.084 10.848 -5.019 1.00 95.69 142 GLN A N 1
ATOM 1078 C CA . GLN A 1 142 ? 4.338 11.188 -4.355 1.00 95.69 142 GLN A CA 1
ATOM 1079 C C . GLN A 1 142 ? 5.279 9.988 -4.437 1.00 95.69 142 GLN A C 1
ATOM 1081 O O . GLN A 1 142 ? 4.880 8.887 -4.074 1.00 95.69 142 GLN A O 1
ATOM 1086 N N . GLY A 1 143 ? 6.534 10.191 -4.838 1.00 96.38 143 GLY A N 1
ATOM 1087 C CA . GLY A 1 143 ? 7.523 9.111 -4.915 1.00 96.38 143 GLY A CA 1
ATOM 1088 C C . GLY A 1 143 ? 7.342 8.196 -6.133 1.00 96.38 143 GLY A C 1
ATOM 1089 O O . GLY A 1 143 ? 6.740 8.593 -7.129 1.00 96.38 143 GLY A O 1
ATOM 1090 N N . SER A 1 144 ? 7.919 6.991 -6.092 1.00 97.12 144 SER A N 1
ATOM 1091 C CA . SER A 1 144 ? 7.909 6.061 -7.233 1.00 97.12 144 SER A CA 1
ATOM 1092 C C . SER A 1 144 ? 8.143 4.607 -6.816 1.00 97.12 144 SER A C 1
ATOM 1094 O O . SER A 1 144 ? 8.741 4.323 -5.778 1.00 97.12 144 SER A O 1
ATOM 1096 N N . LEU A 1 145 ? 7.726 3.663 -7.661 1.00 97.50 145 LEU A N 1
ATOM 1097 C CA . LEU A 1 145 ? 8.056 2.244 -7.513 1.00 97.50 145 LEU A CA 1
ATOM 1098 C C . LEU A 1 145 ? 9.560 1.975 -7.617 1.00 97.50 145 LEU A C 1
ATOM 1100 O O . LEU A 1 145 ? 10.041 1.046 -6.980 1.00 97.50 145 LEU A O 1
ATOM 1104 N N . ASN A 1 146 ? 10.317 2.801 -8.345 1.00 96.00 146 ASN A N 1
ATOM 1105 C CA . ASN A 1 146 ? 11.777 2.689 -8.374 1.00 96.00 146 ASN A CA 1
ATOM 1106 C C . ASN A 1 146 ? 12.374 2.988 -6.992 1.00 96.00 146 ASN A C 1
ATOM 1108 O O . ASN A 1 146 ? 13.189 2.214 -6.501 1.00 96.00 146 ASN A O 1
ATOM 1112 N N . LYS A 1 147 ? 11.881 4.033 -6.312 1.00 96.38 147 LYS A N 1
ATOM 1113 C CA . LYS A 1 147 ? 12.288 4.347 -4.936 1.00 96.38 147 LYS A CA 1
ATOM 1114 C C . LYS A 1 147 ? 11.944 3.208 -3.969 1.00 96.38 147 LYS A C 1
ATOM 1116 O O . LYS A 1 147 ? 12.742 2.868 -3.101 1.00 96.38 147 LYS A O 1
ATOM 1121 N N . VAL A 1 148 ? 10.775 2.588 -4.143 1.00 97.19 148 VAL A N 1
ATOM 1122 C CA . VAL A 1 148 ? 10.387 1.390 -3.380 1.00 97.19 148 VAL A CA 1
ATOM 1123 C C . VAL A 1 148 ? 11.336 0.224 -3.663 1.00 97.19 148 VAL A C 1
ATOM 1125 O O . VAL A 1 148 ? 11.779 -0.436 -2.729 1.00 97.19 148 VAL A O 1
ATOM 1128 N N . ALA A 1 149 ? 11.678 -0.024 -4.926 1.00 96.00 149 ALA A N 1
ATOM 1129 C CA . ALA A 1 149 ? 12.578 -1.102 -5.320 1.00 96.00 149 ALA A CA 1
ATOM 1130 C C . ALA A 1 149 ? 13.981 -0.943 -4.719 1.00 96.00 149 ALA A C 1
ATOM 1132 O O . ALA A 1 149 ? 14.564 -1.925 -4.262 1.00 96.00 149 ALA A O 1
ATOM 1133 N N . ASP A 1 150 ? 14.509 0.279 -4.686 1.00 95.00 150 ASP A N 1
ATOM 1134 C CA . ASP A 1 150 ? 15.807 0.563 -4.075 1.00 95.00 150 ASP A CA 1
ATOM 1135 C C . ASP A 1 150 ? 15.767 0.354 -2.556 1.00 95.00 150 ASP A C 1
ATOM 1137 O O . ASP A 1 150 ? 16.663 -0.278 -1.997 1.00 95.00 150 ASP A O 1
ATOM 1141 N N . ALA A 1 151 ? 14.686 0.779 -1.894 1.00 95.00 151 ALA A N 1
ATOM 1142 C CA . ALA A 1 151 ? 14.486 0.522 -0.469 1.00 95.00 151 ALA A CA 1
ATOM 1143 C C . ALA A 1 151 ? 14.353 -0.979 -0.151 1.00 95.00 151 ALA A C 1
ATOM 1145 O O . ALA A 1 151 ? 14.897 -1.437 0.851 1.00 95.00 151 ALA A O 1
ATOM 1146 N N . LEU A 1 152 ? 13.685 -1.758 -1.011 1.00 94.56 152 LEU A N 1
ATOM 1147 C CA . LEU A 1 152 ? 13.580 -3.213 -0.856 1.00 94.56 152 LEU A CA 1
ATOM 1148 C C . LEU A 1 152 ? 14.940 -3.907 -0.964 1.00 94.56 152 LEU A C 1
ATOM 1150 O O . LEU A 1 152 ? 15.188 -4.843 -0.214 1.00 94.56 152 LEU A O 1
ATOM 1154 N N . LYS A 1 153 ? 15.821 -3.452 -1.863 1.00 92.38 153 LYS A N 1
ATOM 1155 C CA . LYS A 1 153 ? 17.192 -3.979 -1.972 1.00 92.38 153 LYS A CA 1
ATOM 1156 C C . LYS A 1 153 ? 18.048 -3.605 -0.765 1.00 92.38 153 LYS A C 1
ATOM 1158 O O . LYS A 1 153 ? 18.877 -4.399 -0.354 1.00 92.38 153 LYS A O 1
ATOM 1163 N N . ALA A 1 154 ? 17.859 -2.406 -0.215 1.00 88.62 154 ALA A N 1
ATOM 1164 C CA . ALA A 1 154 ? 18.612 -1.935 0.946 1.00 88.62 154 ALA A CA 1
ATOM 1165 C C . ALA A 1 154 ? 18.214 -2.627 2.264 1.00 88.62 154 ALA A C 1
ATOM 1167 O O . ALA A 1 154 ? 18.956 -2.541 3.236 1.00 88.62 154 ALA A O 1
ATOM 1168 N N . ALA A 1 155 ? 17.040 -3.264 2.309 1.00 83.12 155 ALA A N 1
ATOM 1169 C CA . ALA A 1 155 ? 16.538 -4.005 3.467 1.00 83.12 155 ALA A CA 1
ATOM 1170 C C . ALA A 1 155 ? 16.832 -5.523 3.406 1.00 83.12 155 ALA A C 1
ATOM 1172 O O . ALA A 1 155 ? 16.363 -6.260 4.275 1.00 83.12 155 ALA A O 1
ATOM 1173 N N . GLN A 1 156 ? 17.549 -5.986 2.373 1.00 70.88 156 GLN A N 1
ATOM 1174 C CA . GLN A 1 156 ? 18.031 -7.367 2.202 1.00 70.88 156 GLN A CA 1
ATOM 1175 C C . GLN A 1 156 ? 19.476 -7.495 2.679 1.00 70.88 156 GLN A C 1
ATOM 1177 O O . GLN A 1 156 ? 19.794 -8.568 3.238 1.00 70.88 156 GLN A O 1
#

Mean predicted aligned error: 5.85 Å

Radius of gyration: 17.05 Å; Cα contacts (8 Å, |Δi|>4): 340; chains: 1; bounding box: 45×30×48 Å

Solvent-accessible surface area (backbone atoms only — not comparable to full-atom values): 8713 Å² total; per-residue (Å²): 125,59,79,52,81,50,83,52,83,49,65,51,100,71,66,43,44,28,43,37,45,38,39,38,56,94,87,45,77,45,80,46,76,44,41,40,63,74,96,61,90,66,50,49,77,28,27,36,45,40,31,44,89,80,59,32,32,43,38,30,30,24,60,45,90,64,37,67,67,32,41,33,38,26,43,93,83,32,38,43,81,41,70,35,61,86,55,92,92,54,62,79,43,71,41,81,92,72,31,32,38,33,41,72,61,86,72,32,36,44,35,38,35,31,44,99,82,14,45,78,65,37,35,37,43,28,49,83,86,46,74,44,80,37,46,54,44,102,61,86,58,46,66,20,53,53,53,42,48,54,48,53,61,63,47,107

Organism: NCBI:txid629263